Protein AF-A0A2R7Y3Z6-F1 (afdb_monomer)

pLDDT: mean 90.24, std 13.11, range [42.03, 98.06]

Radius of gyration: 12.18 Å; Cα contacts (8 Å, |Δi|>4): 83; chains: 1; bounding box: 28×40×25 Å

Mean predicted aligned error: 4.51 Å

Secondary structure (DSSP, 8-state):
---PPBHHHHHHHHHHHT-HHHHHHHHTT-S--EEEETTEE---TTPBP-TTPPEEEE------

InterPro domains:
  IPR012675 Beta-grasp domain superfamily [G3DSA:3.10.20.30] (1-64)
  IPR016155 Molybdopterin synthase/thiamin biosynthesis sulphur carrier, beta-grasp [SSF54285] (2-64)

Sequence (64 aa):
MGNGSTLRDLFEVIKAKINRRIGEGILEGRLFLYISVNDVGVNTLNYVLRDGDRVTITTPEMGG

Nearest PDB structures (foldseek):
  3rpf-assembly3_C  TM=6.883E-01  e=7.413E-03  Helicobacter pylori 26695
  6jbz-assembly1_D  TM=7.220E-01  e=3.996E-02  Mycobacterium tuberculosis
  6jc0-assembly1_A  TM=7.453E-01  e=9.898E-02  Mycolicibacterium smegmatis MC2 155
  5xyu-assembly1_D  TM=6.415E-01  e=3.859E-01  Mycolicibacterium smegmatis MC2 155
  4bts-assembly1_AW  TM=6.496E-01  e=2.696E+00  Tetrahymena thermophila

Solvent-accessible surface area (backbone atoms only — not comparable to full-atom values): 3952 Å² total; per-residue (Å²): 132,86,90,58,56,26,49,47,55,52,35,54,48,34,23,74,76,75,39,48,69,61,20,48,26,46,79,72,68,75,44,82,60,45,37,25,51,72,87,43,79,53,94,56,52,79,45,68,54,58,94,87,66,49,77,48,77,42,75,66,81,76,80,131

Organism: NCBI:txid1973259

Structure (mmCIF, N/CA/C/O backbone):
data_AF-A0A2R7Y3Z6-F1
#
_entry.id   AF-A0A2R7Y3Z6-F1
#
loop_
_atom_site.group_PDB
_atom_site.id
_atom_site.type_symbol
_atom_site.label_atom_id
_atom_site.label_alt_id
_atom_site.label_comp_id
_atom_site.label_asym_id
_atom_site.label_entity_id
_atom_site.label_seq_id
_atom_site.pdbx_PDB_ins_code
_atom_site.Cartn_x
_atom_site.Cartn_y
_atom_site.Cartn_z
_atom_site.occupancy
_atom_site.B_iso_or_equiv
_atom_site.auth_seq_id
_atom_site.auth_comp_id
_atom_site.auth_asym_id
_atom_site.a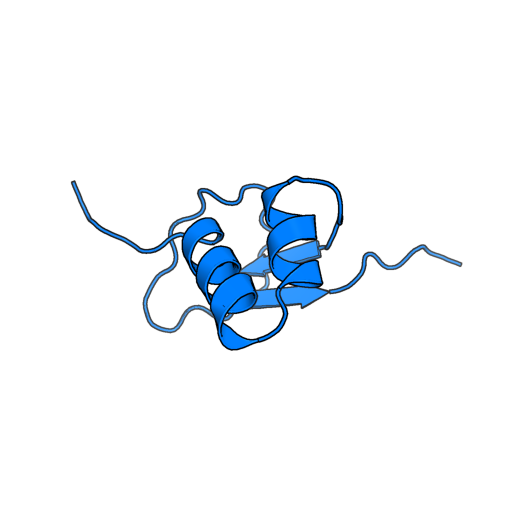uth_atom_id
_atom_site.pdbx_PDB_model_num
ATOM 1 N N . MET A 1 1 ? -4.803 21.443 -3.500 1.00 42.03 1 MET A N 1
ATOM 2 C CA . MET A 1 1 ? -3.732 20.439 -3.692 1.00 42.03 1 MET A CA 1
ATOM 3 C C . MET A 1 1 ? -4.373 19.087 -3.433 1.00 42.03 1 MET A C 1
ATOM 5 O O . MET A 1 1 ? -5.036 18.966 -2.417 1.00 42.03 1 MET A O 1
ATOM 9 N N . GLY A 1 2 ? -4.369 18.178 -4.410 1.00 45.22 2 GLY A N 1
ATOM 10 C CA . GLY A 1 2 ? -5.275 17.020 -4.438 1.00 45.22 2 GLY A CA 1
ATOM 11 C C . GLY A 1 2 ? -5.077 16.042 -3.275 1.00 45.22 2 GLY A C 1
ATOM 12 O O . GLY A 1 2 ? -3.967 15.569 -3.058 1.00 45.22 2 GLY A O 1
ATOM 13 N N . ASN A 1 3 ? -6.172 15.743 -2.571 1.00 61.47 3 ASN A N 1
ATOM 14 C CA . ASN A 1 3 ? -6.298 14.789 -1.464 1.00 61.47 3 ASN A CA 1
ATOM 15 C C . ASN A 1 3 ? -6.271 13.328 -1.964 1.00 61.47 3 ASN A C 1
ATOM 17 O O . ASN A 1 3 ? -7.262 12.614 -1.836 1.00 61.47 3 ASN A O 1
ATOM 21 N N . GLY A 1 4 ? -5.191 12.897 -2.614 1.00 76.62 4 GLY A N 1
ATOM 22 C CA . GLY A 1 4 ? -5.036 11.490 -3.002 1.00 76.62 4 GLY A CA 1
ATOM 23 C C . GLY A 1 4 ? -4.593 10.636 -1.812 1.00 76.62 4 GLY A C 1
ATOM 24 O O . GLY A 1 4 ? -3.734 11.070 -1.046 1.00 76.62 4 GLY A O 1
ATOM 25 N N . SER A 1 5 ? -5.159 9.437 -1.653 1.00 91.06 5 SER A N 1
ATOM 26 C CA . SER A 1 5 ? -4.691 8.473 -0.650 1.00 91.06 5 SER A CA 1
ATOM 27 C C . SER A 1 5 ? -3.320 7.926 -1.031 1.00 91.06 5 SER A C 1
ATOM 29 O O . SER A 1 5 ? -3.024 7.707 -2.201 1.00 91.06 5 SER A O 1
ATOM 31 N N . THR A 1 6 ? -2.472 7.696 -0.042 1.00 96.75 6 THR A N 1
ATOM 32 C CA . THR A 1 6 ? -1.103 7.210 -0.221 1.00 96.75 6 THR A CA 1
ATOM 33 C C . THR A 1 6 ? -0.970 5.730 0.131 1.00 96.75 6 THR A C 1
ATOM 35 O O . THR A 1 6 ? -1.846 5.140 0.768 1.00 96.75 6 THR A O 1
ATOM 38 N N . LEU A 1 7 ? 0.168 5.119 -0.216 1.00 96.44 7 LEU A N 1
ATOM 39 C CA . LEU A 1 7 ? 0.534 3.799 0.315 1.00 96.44 7 LEU A CA 1
ATOM 40 C C . LEU A 1 7 ? 0.547 3.786 1.852 1.00 96.44 7 LEU A C 1
ATOM 42 O O . LEU A 1 7 ? 0.153 2.792 2.456 1.00 96.44 7 LEU A O 1
ATOM 46 N N . ARG A 1 8 ? 0.951 4.885 2.502 1.00 96.69 8 ARG A N 1
ATOM 47 C CA . ARG A 1 8 ? 0.881 5.015 3.962 1.00 96.69 8 ARG A CA 1
ATOM 48 C C . ARG A 1 8 ? -0.550 4.838 4.470 1.00 96.69 8 ARG A C 1
ATOM 50 O O . ARG A 1 8 ? -0.760 4.064 5.400 1.00 96.69 8 ARG A O 1
ATOM 57 N N . ASP A 1 9 ? -1.517 5.497 3.838 1.00 97.00 9 ASP A N 1
ATOM 58 C CA . ASP A 1 9 ? -2.931 5.394 4.218 1.00 97.00 9 ASP A CA 1
ATOM 59 C C . ASP A 1 9 ? -3.458 3.965 4.034 1.00 97.00 9 ASP A C 1
ATOM 61 O O . ASP A 1 9 ? -4.173 3.446 4.893 1.00 97.00 9 ASP A O 1
ATOM 65 N N . LEU A 1 10 ? -3.037 3.279 2.965 1.00 95.94 10 LEU A N 1
ATOM 66 C CA . LEU A 1 10 ? -3.334 1.859 2.769 1.00 95.94 10 LEU A CA 1
ATOM 67 C C . LEU A 1 10 ? -2.810 1.004 3.936 1.00 95.94 10 LEU A C 1
ATOM 69 O O . LEU A 1 10 ? -3.540 0.155 4.450 1.00 95.94 10 LEU A O 1
ATOM 73 N N . PHE A 1 11 ? -1.578 1.231 4.398 1.00 96.56 11 PHE A N 1
ATOM 74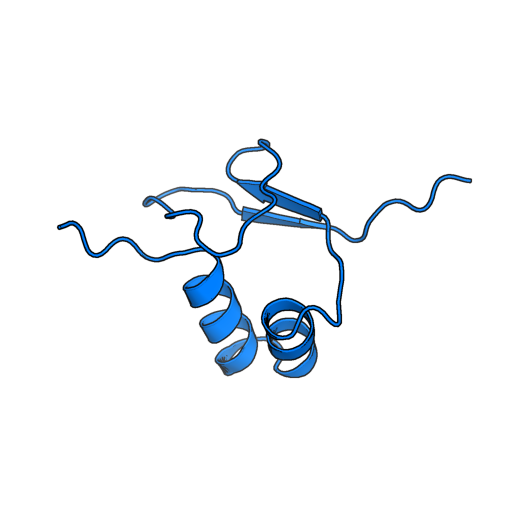 C CA . PHE A 1 11 ? -1.025 0.474 5.525 1.00 96.56 11 PHE A CA 1
ATOM 75 C C . PHE A 1 11 ? -1.672 0.810 6.871 1.00 96.56 11 PHE A C 1
ATOM 77 O O . PHE A 1 11 ? -1.797 -0.087 7.706 1.00 96.56 11 PHE A O 1
ATOM 84 N N . GLU A 1 12 ? -2.162 2.035 7.074 1.00 97.88 12 GLU A N 1
ATOM 85 C CA . GLU A 1 12 ? -3.002 2.360 8.238 1.00 97.88 12 GLU A CA 1
ATOM 86 C C . GLU A 1 12 ? -4.327 1.577 8.200 1.00 97.88 12 GLU A C 1
ATOM 88 O O . GLU A 1 12 ? -4.769 1.037 9.218 1.00 97.88 12 GLU A O 1
ATOM 93 N N . VAL A 1 13 ? -4.934 1.408 7.018 1.00 97.06 13 VAL A N 1
ATOM 94 C CA . VAL A 1 13 ? -6.131 0.565 6.859 1.00 97.06 13 VAL A CA 1
ATOM 95 C C . VAL A 1 13 ? -5.814 -0.911 7.109 1.00 97.06 13 VAL A C 1
ATOM 97 O O . VAL A 1 13 ? -6.561 -1.576 7.829 1.00 97.06 13 VAL A O 1
ATOM 100 N N . ILE A 1 14 ? -4.705 -1.432 6.574 1.00 96.38 14 ILE A N 1
ATOM 101 C CA . ILE A 1 14 ? -4.257 -2.813 6.824 1.00 96.38 14 ILE A CA 1
ATOM 102 C C . ILE A 1 14 ? -4.034 -3.033 8.323 1.00 96.38 14 ILE A C 1
ATOM 104 O O . ILE A 1 14 ? -4.523 -4.023 8.869 1.00 96.38 14 ILE A O 1
ATOM 108 N N . LYS A 1 15 ? -3.361 -2.098 9.003 1.00 97.12 15 LYS A N 1
A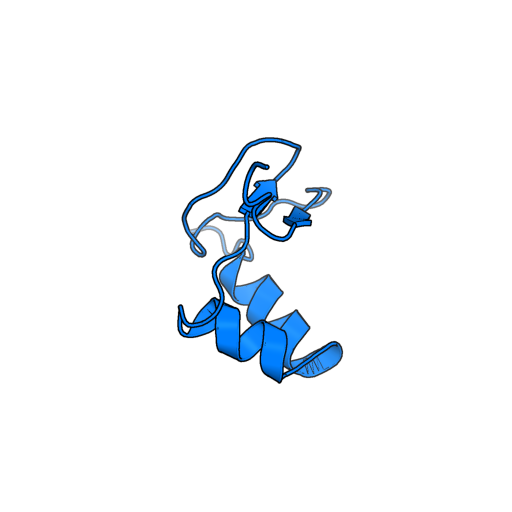TOM 109 C CA . LYS A 1 15 ? -3.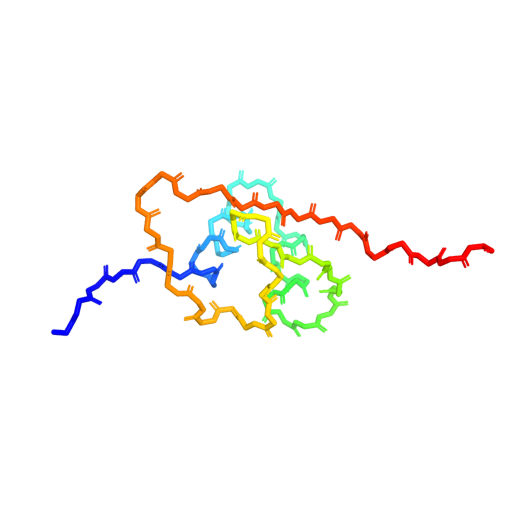147 -2.126 10.456 1.00 97.12 15 LYS A CA 1
ATOM 110 C C . LYS A 1 15 ? -4.468 -2.201 11.219 1.00 97.12 15 LYS A C 1
ATOM 112 O O . LYS A 1 15 ? -4.593 -3.004 12.141 1.00 97.12 15 LYS A O 1
ATOM 117 N N . ALA A 1 16 ? -5.436 -1.365 10.848 1.00 97.94 16 ALA A N 1
ATOM 118 C CA . ALA A 1 16 ? -6.702 -1.241 11.562 1.00 97.94 16 ALA A CA 1
ATOM 119 C C . ALA A 1 16 ? -7.681 -2.391 11.285 1.00 97.94 16 ALA A C 1
ATOM 121 O O . ALA A 1 16 ? -8.437 -2.770 12.177 1.00 97.94 16 ALA A O 1
ATOM 122 N N . LYS A 1 17 ? -7.702 -2.925 10.056 1.00 98.06 17 LYS A N 1
ATOM 123 C CA . LYS A 1 17 ? -8.772 -3.825 9.591 1.00 98.06 17 LYS A CA 1
ATOM 124 C C . LYS A 1 17 ? -8.330 -5.245 9.265 1.00 98.06 17 LYS A C 1
ATOM 126 O O . LYS A 1 17 ? -9.175 -6.133 9.266 1.00 98.06 17 LYS A O 1
ATOM 131 N N . ILE A 1 18 ? -7.055 -5.464 8.948 1.00 95.62 18 ILE A N 1
ATOM 132 C CA . ILE A 1 18 ? -6.574 -6.757 8.441 1.00 95.62 18 ILE A CA 1
ATOM 133 C C . ILE A 1 18 ? -5.594 -7.391 9.425 1.00 95.62 18 ILE A C 1
ATOM 135 O O . ILE A 1 18 ? -5.848 -8.469 9.954 1.00 95.62 18 ILE A O 1
ATOM 139 N N . ASN A 1 19 ? -4.459 -6.738 9.680 1.00 95.38 19 ASN A N 1
ATOM 140 C CA . ASN A 1 19 ? -3.435 -7.244 10.583 1.00 95.38 19 ASN A CA 1
ATOM 141 C C . ASN A 1 19 ? -2.601 -6.098 11.162 1.00 95.38 19 ASN A C 1
ATOM 143 O O . ASN A 1 19 ? -1.747 -5.515 10.487 1.00 95.38 19 ASN A O 1
ATOM 147 N N . ARG A 1 20 ? -2.806 -5.841 12.456 1.00 96.38 20 ARG A N 1
ATOM 148 C CA . ARG A 1 20 ? -2.100 -4.802 13.208 1.00 96.38 20 ARG A CA 1
ATOM 149 C C . ARG A 1 20 ? -0.581 -4.940 13.130 1.00 96.38 20 ARG A C 1
ATOM 151 O O . ARG A 1 20 ? 0.096 -3.954 12.869 1.00 96.38 20 ARG A O 1
ATOM 158 N N . ARG A 1 21 ? -0.049 -6.153 13.313 1.00 94.56 21 ARG A N 1
ATOM 159 C CA . ARG A 1 21 ? 1.400 -6.406 13.369 1.00 94.56 21 ARG A CA 1
ATOM 160 C C . ARG A 1 21 ? 2.081 -6.152 12.026 1.00 94.56 21 ARG A C 1
ATOM 162 O O . ARG A 1 21 ? 3.181 -5.612 12.010 1.00 94.56 21 ARG A O 1
ATOM 169 N N . ILE A 1 22 ? 1.438 -6.533 10.920 1.00 92.31 22 ILE A N 1
ATOM 170 C CA . ILE A 1 22 ? 1.963 -6.275 9.571 1.00 92.31 22 ILE A CA 1
ATOM 171 C C . ILE A 1 22 ? 1.951 -4.774 9.288 1.00 92.31 22 ILE A C 1
ATOM 173 O O . ILE A 1 22 ? 2.982 -4.219 8.918 1.00 92.31 22 ILE A O 1
ATOM 177 N N . GLY A 1 23 ? 0.811 -4.114 9.507 1.00 95.69 23 GLY A N 1
ATOM 178 C CA . GLY A 1 23 ? 0.689 -2.681 9.257 1.00 95.69 23 GLY A CA 1
ATOM 179 C C . GLY A 1 23 ? 1.657 -1.849 10.107 1.00 95.69 23 GLY A C 1
ATOM 180 O O . GLY A 1 23 ? 2.393 -1.037 9.557 1.00 95.69 23 GLY A O 1
ATOM 181 N N . GLU A 1 24 ? 1.737 -2.099 11.421 1.00 96.69 24 GLU A N 1
ATOM 182 C CA . GLU A 1 24 ? 2.721 -1.448 12.307 1.00 96.69 24 GLU A CA 1
ATOM 183 C C . GLU A 1 24 ? 4.156 -1.732 11.868 1.00 96.69 24 GLU A C 1
ATOM 185 O O . GLU A 1 24 ? 4.955 -0.808 11.755 1.00 96.69 24 GLU A O 1
ATOM 190 N N . GLY A 1 25 ? 4.484 -2.992 11.568 1.00 95.62 25 GLY A N 1
ATOM 191 C CA . GLY A 1 25 ? 5.835 -3.361 11.163 1.00 95.62 25 GLY A CA 1
ATOM 192 C C . GLY A 1 25 ? 6.301 -2.627 9.904 1.00 95.62 25 GLY A C 1
ATOM 193 O O . GLY A 1 25 ? 7.446 -2.192 9.856 1.00 95.62 25 GLY A O 1
ATOM 194 N N . ILE A 1 26 ? 5.426 -2.442 8.914 1.00 94.38 26 ILE A N 1
ATOM 195 C CA . ILE A 1 26 ? 5.756 -1.708 7.682 1.00 94.38 26 ILE A CA 1
ATOM 196 C C . ILE A 1 26 ? 5.838 -0.200 7.948 1.00 94.38 26 ILE A C 1
ATOM 198 O O . ILE A 1 26 ? 6.808 0.442 7.552 1.00 94.38 26 ILE A O 1
ATOM 202 N N . LEU A 1 27 ? 4.852 0.372 8.650 1.00 95.75 27 LEU A N 1
ATOM 203 C CA . LEU A 1 27 ? 4.793 1.812 8.942 1.00 95.75 27 LEU A CA 1
ATOM 204 C C . LEU A 1 27 ? 5.963 2.299 9.810 1.00 95.75 27 LEU A C 1
ATOM 206 O O . LEU A 1 27 ? 6.388 3.446 9.671 1.00 95.75 27 LEU A O 1
ATOM 210 N N . GLU A 1 28 ? 6.470 1.441 10.694 1.00 95.81 28 GLU A N 1
ATOM 211 C CA . GLU A 1 28 ? 7.609 1.714 11.578 1.00 95.81 28 GLU A CA 1
ATOM 212 C C . GLU A 1 28 ? 8.961 1.322 10.958 1.00 95.81 28 GLU A C 1
ATOM 214 O O . GLU A 1 28 ? 9.997 1.496 11.596 1.00 95.81 28 GLU A O 1
ATOM 219 N N . GLY A 1 29 ? 8.977 0.766 9.740 1.00 91.12 29 GLY A N 1
ATOM 220 C CA . GLY A 1 29 ? 10.207 0.329 9.071 1.00 91.12 29 GLY A CA 1
ATOM 221 C C . GLY A 1 29 ? 10.872 -0.904 9.699 1.00 91.12 29 GLY A C 1
ATOM 222 O O . GLY A 1 29 ? 12.060 -1.132 9.493 1.00 91.12 29 GLY A O 1
ATOM 223 N N . ARG A 1 30 ? 10.128 -1.705 10.473 1.00 93.31 30 ARG A N 1
ATOM 224 C CA . ARG A 1 30 ? 10.600 -2.971 11.068 1.00 93.31 30 ARG A CA 1
ATOM 225 C C . ARG A 1 30 ? 10.426 -4.176 10.143 1.00 93.31 30 ARG A C 1
ATOM 227 O O . ARG A 1 30 ? 11.120 -5.175 10.312 1.00 93.31 30 ARG A O 1
ATOM 234 N N . LEU A 1 31 ? 9.481 -4.112 9.206 1.00 91.06 31 LEU A N 1
ATOM 235 C CA . LEU A 1 31 ? 9.244 -5.133 8.188 1.00 91.06 31 LEU A CA 1
ATOM 236 C C . LEU A 1 31 ? 9.588 -4.572 6.812 1.00 91.06 31 LEU A C 1
ATOM 238 O O . LEU A 1 31 ? 8.974 -3.609 6.357 1.00 91.06 31 LEU A O 1
ATOM 242 N N . PHE A 1 32 ? 10.537 -5.222 6.144 1.00 86.62 32 PHE A N 1
ATOM 243 C CA . PHE A 1 32 ? 10.938 -4.898 4.781 1.00 86.62 32 PHE A CA 1
ATOM 244 C C . PHE A 1 32 ? 10.249 -5.858 3.815 1.00 86.62 32 PHE A C 1
ATOM 246 O O . PHE A 1 32 ? 10.484 -7.065 3.851 1.00 86.62 32 PHE A O 1
ATOM 253 N N . LEU A 1 33 ? 9.381 -5.312 2.969 1.00 89.44 33 LEU A N 1
ATOM 254 C CA . LEU A 1 33 ? 8.665 -6.032 1.920 1.00 89.44 33 LEU A CA 1
ATOM 255 C C . LEU A 1 33 ? 8.916 -5.334 0.588 1.00 89.44 33 LEU A C 1
ATOM 257 O O . LEU A 1 33 ? 9.138 -4.122 0.550 1.00 89.44 33 LEU A O 1
ATOM 261 N N . TYR A 1 34 ? 8.861 -6.095 -0.498 1.00 92.31 34 TYR A N 1
ATOM 262 C CA . TYR A 1 34 ? 8.805 -5.507 -1.824 1.00 92.31 34 TYR A CA 1
ATOM 263 C C . TYR A 1 34 ? 7.370 -5.051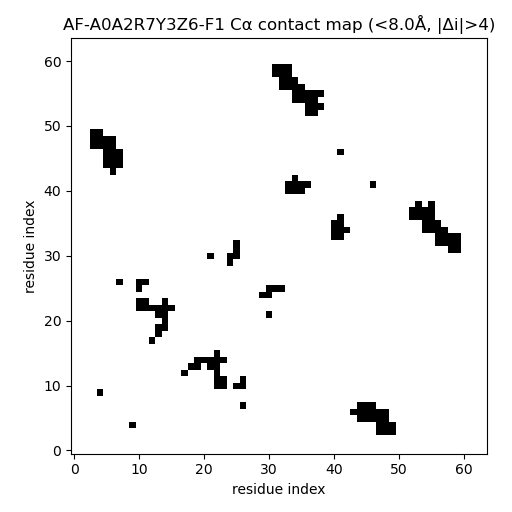 -2.093 1.00 92.31 34 TYR A C 1
ATOM 265 O O . TYR A 1 34 ? 6.420 -5.818 -1.917 1.00 92.31 34 TYR A O 1
ATOM 273 N N . ILE A 1 35 ? 7.215 -3.787 -2.482 1.00 94.62 35 ILE A N 1
ATOM 274 C CA . ILE A 1 35 ? 5.921 -3.182 -2.792 1.00 94.62 35 ILE A CA 1
ATOM 275 C C . ILE A 1 35 ? 5.966 -2.723 -4.244 1.00 94.62 35 ILE A C 1
ATOM 277 O O . ILE A 1 35 ? 6.872 -1.982 -4.633 1.00 94.62 35 ILE A O 1
ATOM 281 N N . SER A 1 36 ? 4.979 -3.131 -5.035 1.00 96.44 36 SER A N 1
ATOM 282 C CA . SER A 1 36 ? 4.775 -2.621 -6.388 1.00 96.44 36 SER A CA 1
ATOM 283 C C . SER A 1 36 ? 3.366 -2.074 -6.572 1.00 96.44 36 SER A C 1
ATOM 285 O O . SER A 1 36 ? 2.401 -2.563 -5.978 1.00 96.44 36 SER A O 1
ATOM 287 N N . VAL A 1 37 ? 3.259 -1.038 -7.401 1.00 97.56 37 VAL A N 1
ATOM 288 C CA . VAL A 1 37 ? 1.994 -0.457 -7.853 1.00 97.56 37 VAL A CA 1
ATOM 289 C C . VAL A 1 37 ? 1.937 -0.615 -9.364 1.00 97.56 37 VAL A C 1
ATOM 291 O O . VAL A 1 37 ? 2.807 -0.100 -10.063 1.00 97.56 37 VAL A O 1
ATOM 294 N N . ASN A 1 38 ? 0.947 -1.358 -9.862 1.00 97.31 38 ASN A N 1
ATOM 295 C CA . ASN A 1 38 ? 0.823 -1.713 -11.282 1.00 97.31 38 ASN A CA 1
ATOM 296 C C . ASN A 1 38 ? 2.142 -2.276 -11.851 1.00 97.31 38 ASN A C 1
ATOM 298 O O . ASN A 1 38 ? 2.642 -1.817 -12.874 1.00 97.31 38 ASN A O 1
ATOM 302 N N . ASP A 1 39 ? 2.731 -3.227 -11.120 1.00 96.38 39 ASP A N 1
ATOM 303 C CA . ASP A 1 39 ? 3.987 -3.920 -11.444 1.00 96.38 39 ASP A CA 1
ATOM 304 C C . ASP A 1 39 ? 5.253 -3.039 -11.465 1.00 96.38 39 ASP A C 1
ATOM 306 O O . ASP A 1 39 ? 6.348 -3.520 -11.756 1.00 96.38 39 ASP A O 1
ATOM 310 N N . VAL A 1 40 ? 5.146 -1.769 -11.058 1.00 96.00 40 VAL A N 1
ATOM 311 C CA . VAL A 1 40 ? 6.290 -0.871 -10.863 1.00 96.00 40 VAL A CA 1
ATOM 312 C C . VAL A 1 40 ? 6.676 -0.842 -9.388 1.00 96.00 40 VAL A C 1
ATOM 314 O O . VAL A 1 40 ? 5.864 -0.494 -8.532 1.00 96.00 40 VAL A O 1
ATOM 317 N N . GLY A 1 41 ? 7.924 -1.203 -9.080 1.00 95.00 41 GLY A N 1
ATOM 318 C CA . GLY A 1 41 ? 8.454 -1.174 -7.715 1.00 95.00 41 GLY A CA 1
ATOM 319 C C . GLY A 1 41 ? 8.453 0.235 -7.118 1.00 95.00 41 GLY A C 1
ATOM 320 O O . GLY A 1 41 ? 8.907 1.188 -7.751 1.00 95.00 41 GLY A O 1
ATOM 321 N N . VAL A 1 42 ? 7.971 0.356 -5.881 1.00 94.94 42 VAL A N 1
ATOM 322 C CA . VAL A 1 42 ? 7.881 1.619 -5.143 1.00 94.94 42 VAL A CA 1
ATOM 323 C C . VAL A 1 42 ? 8.671 1.516 -3.844 1.00 94.94 42 VAL A C 1
ATOM 325 O O . VAL A 1 42 ? 8.521 0.576 -3.071 1.00 94.94 42 VAL A O 1
ATOM 328 N N . ASN A 1 43 ? 9.504 2.520 -3.584 1.00 91.00 43 ASN A N 1
ATOM 329 C CA . ASN A 1 43 ? 10.398 2.580 -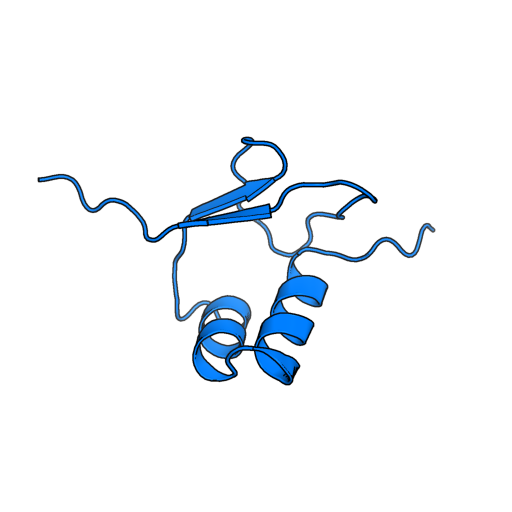2.426 1.00 91.00 43 ASN A CA 1
ATOM 330 C C . ASN A 1 43 ? 9.965 3.607 -1.363 1.00 91.00 43 ASN A C 1
ATOM 332 O O . ASN A 1 43 ? 10.703 3.853 -0.412 1.00 91.00 43 ASN A O 1
ATOM 336 N N . THR A 1 44 ? 8.795 4.232 -1.519 1.00 93.19 44 THR A N 1
ATOM 337 C CA . THR A 1 44 ? 8.287 5.256 -0.600 1.00 93.19 44 THR A CA 1
ATOM 338 C C . THR A 1 44 ? 6.812 5.055 -0.280 1.00 93.19 44 THR A C 1
ATOM 340 O O . THR A 1 44 ? 5.987 4.865 -1.170 1.00 93.19 44 THR A O 1
ATOM 343 N N . LEU A 1 45 ? 6.458 5.166 1.002 1.00 94.69 45 LEU A N 1
ATOM 344 C CA . LEU A 1 45 ? 5.062 5.110 1.449 1.00 94.69 45 LEU A CA 1
ATOM 345 C C . LEU A 1 45 ? 4.268 6.380 1.096 1.00 94.69 45 LEU A C 1
ATOM 347 O O . LEU A 1 45 ? 3.044 6.375 1.186 1.00 94.69 45 LEU A O 1
ATOM 351 N N . ASN A 1 46 ? 4.939 7.448 0.654 1.00 95.88 46 ASN A N 1
ATOM 352 C CA . ASN A 1 46 ? 4.289 8.690 0.222 1.00 95.88 46 ASN A CA 1
ATOM 353 C C . ASN A 1 46 ? 3.804 8.635 -1.237 1.00 95.88 46 ASN A C 1
ATOM 355 O O . ASN A 1 46 ? 3.338 9.642 -1.76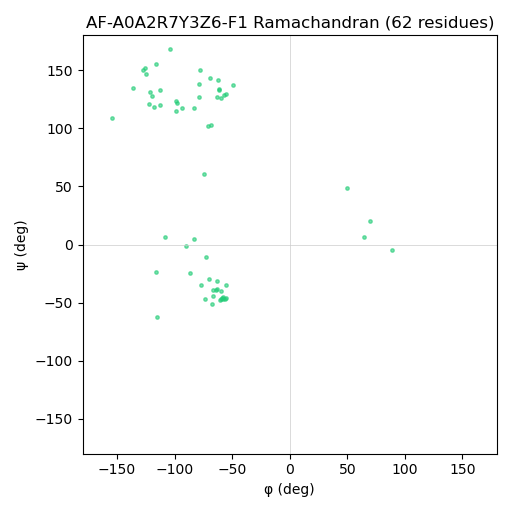7 1.00 95.88 46 ASN A O 1
ATOM 359 N N . TYR A 1 47 ? 3.933 7.486 -1.907 1.00 95.75 47 TYR A N 1
ATOM 360 C CA . TYR A 1 47 ? 3.369 7.290 -3.238 1.00 95.75 47 TYR A CA 1
ATOM 361 C C . TYR A 1 47 ? 1.850 7.476 -3.193 1.00 95.75 47 TYR A C 1
ATOM 363 O O . TYR A 1 47 ? 1.171 6.825 -2.397 1.00 95.75 47 TYR A O 1
ATOM 371 N N . VAL A 1 48 ? 1.335 8.361 -4.047 1.00 96.56 48 VAL A N 1
ATOM 372 C CA . VAL A 1 48 ? -0.095 8.665 -4.161 1.00 96.56 48 VAL A CA 1
ATOM 373 C C . VAL A 1 48 ? -0.757 7.624 -5.059 1.00 96.56 48 VAL A C 1
ATOM 375 O O . VAL A 1 48 ? -0.427 7.532 -6.240 1.00 96.56 48 VAL A O 1
ATOM 378 N N . LEU A 1 49 ? -1.692 6.867 -4.492 1.00 95.62 49 LEU A N 1
ATOM 379 C CA . LEU A 1 49 ? -2.508 5.883 -5.191 1.00 95.62 49 LEU A CA 1
ATOM 380 C C . LEU A 1 49 ? -3.625 6.567 -5.979 1.00 95.62 49 LEU A C 1
ATOM 382 O O . LEU A 1 49 ? -4.136 7.627 -5.604 1.00 95.62 49 LEU A O 1
ATOM 386 N N . ARG A 1 50 ? -4.015 5.924 -7.074 1.00 95.12 50 ARG 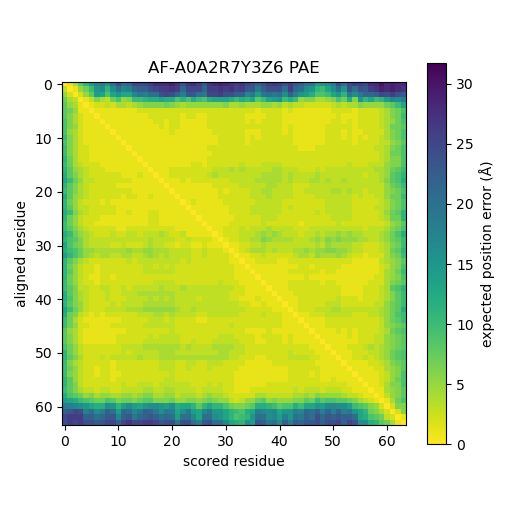A N 1
ATOM 387 C CA . ARG A 1 50 ? -5.144 6.300 -7.920 1.00 95.12 50 ARG A CA 1
ATOM 388 C C . ARG A 1 50 ? -6.201 5.207 -7.895 1.00 95.12 50 ARG A C 1
ATOM 390 O O . ARG A 1 50 ? -5.909 4.037 -7.652 1.00 95.12 50 ARG A O 1
ATOM 397 N N . ASP A 1 51 ? -7.436 5.595 -8.180 1.00 94.62 51 ASP A N 1
ATOM 398 C CA . ASP A 1 51 ? -8.531 4.640 -8.303 1.00 94.62 51 ASP A CA 1
ATOM 399 C C . ASP A 1 51 ? -8.206 3.592 -9.376 1.00 94.62 51 ASP A C 1
ATOM 401 O O . ASP A 1 51 ? -7.833 3.926 -10.501 1.00 94.62 51 ASP A O 1
ATOM 405 N N . GLY A 1 52 ? -8.347 2.317 -9.008 1.00 94.75 52 GLY A N 1
ATOM 406 C CA . GLY A 1 52 ? -8.027 1.178 -9.869 1.00 94.75 52 GLY A CA 1
ATOM 407 C C . GLY A 1 52 ? -6.578 0.690 -9.792 1.00 94.75 52 GLY A C 1
ATOM 408 O O . GLY A 1 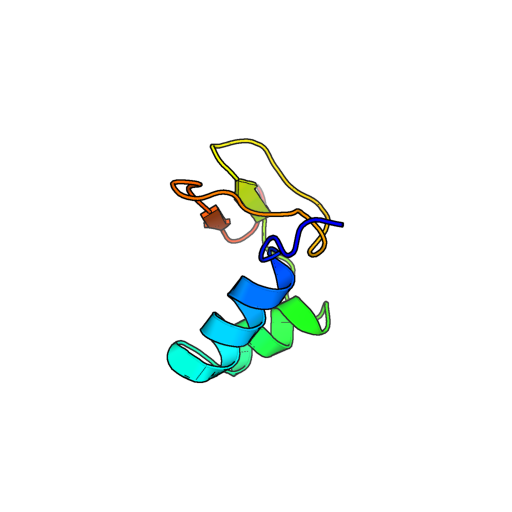52 ? -6.282 -0.344 -10.390 1.00 94.75 52 GLY A O 1
ATOM 409 N N . ASP A 1 53 ? -5.693 1.361 -9.045 1.00 96.31 53 ASP A N 1
ATOM 410 C CA . ASP A 1 53 ? -4.323 0.883 -8.852 1.00 96.31 53 ASP A CA 1
ATOM 411 C C . ASP A 1 53 ? -4.293 -0.486 -8.164 1.00 96.31 53 ASP A C 1
ATOM 413 O O . ASP A 1 53 ? -4.938 -0.727 -7.137 1.00 96.31 53 ASP A O 1
ATOM 417 N N . ARG A 1 54 ? -3.469 -1.383 -8.707 1.00 96.94 54 ARG A N 1
ATOM 418 C CA . ARG A 1 54 ? -3.163 -2.670 -8.091 1.00 96.94 54 ARG A CA 1
ATOM 419 C C . ARG A 1 54 ? -1.897 -2.549 -7.258 1.00 96.94 54 ARG A C 1
ATOM 421 O O . ARG A 1 54 ? -0.814 -2.346 -7.802 1.00 96.94 54 ARG A O 1
ATOM 428 N N . VAL A 1 55 ? -2.028 -2.766 -5.952 1.00 96.75 55 VAL A N 1
ATOM 429 C CA . VAL A 1 55 ? -0.887 -2.854 -5.033 1.00 96.75 55 VAL A CA 1
ATOM 430 C C . VAL A 1 55 ? -0.559 -4.317 -4.761 1.00 96.75 55 VAL A C 1
ATOM 432 O O . VAL A 1 55 ? -1.413 -5.073 -4.297 1.00 96.75 55 VAL A O 1
ATOM 435 N N . THR A 1 56 ? 0.685 -4.709 -5.024 1.00 95.81 56 THR A N 1
ATOM 436 C CA . THR A 1 56 ? 1.208 -6.039 -4.696 1.00 95.81 56 THR A CA 1
ATOM 437 C C . THR A 1 56 ? 2.275 -5.899 -3.617 1.00 95.81 56 THR A C 1
ATOM 439 O O . THR A 1 56 ? 3.159 -5.050 -3.709 1.00 95.81 56 THR A O 1
ATOM 442 N N . ILE A 1 57 ? 2.181 -6.735 -2.583 1.00 93.31 57 ILE A N 1
ATOM 443 C CA . ILE A 1 57 ? 3.140 -6.792 -1.480 1.00 93.31 57 ILE A CA 1
ATOM 444 C C . ILE A 1 57 ? 3.686 -8.214 -1.435 1.00 93.31 57 ILE A C 1
ATOM 446 O O . ILE A 1 57 ? 2.917 -9.161 -1.261 1.00 93.31 57 ILE A O 1
ATOM 450 N N . THR A 1 58 ? 4.997 -8.367 -1.571 1.00 91.69 58 THR A N 1
ATOM 451 C CA . THR A 1 58 ? 5.666 -9.667 -1.488 1.00 91.69 58 THR A CA 1
ATOM 452 C C . THR A 1 58 ? 6.808 -9.621 -0.486 1.00 91.69 58 THR A C 1
ATOM 454 O O . THR A 1 58 ? 7.433 -8.585 -0.243 1.00 91.69 58 THR A O 1
ATOM 457 N N . THR A 1 59 ? 7.083 -10.762 0.140 1.00 88.44 59 THR A N 1
ATOM 458 C CA . THR A 1 59 ? 8.340 -10.929 0.867 1.00 88.44 59 THR A CA 1
ATOM 459 C C . THR A 1 59 ? 9.494 -10.814 -0.125 1.00 88.44 59 THR A C 1
ATOM 461 O O . THR A 1 59 ? 9.362 -11.332 -1.236 1.00 88.44 59 THR A O 1
ATOM 464 N N . PRO A 1 60 ? 10.616 -10.175 0.242 1.00 82.75 60 PRO A N 1
ATOM 465 C CA . PRO A 1 60 ? 11.806 -10.216 -0.590 1.00 82.75 60 PRO A CA 1
ATOM 466 C C . PRO A 1 60 ? 12.178 -11.679 -0.829 1.00 82.75 60 PRO A C 1
ATOM 468 O O . PRO A 1 60 ? 12.251 -12.461 0.122 1.00 82.75 60 PRO A O 1
ATOM 471 N N . GLU A 1 61 ? 12.394 -12.057 -2.084 1.00 79.69 61 GLU A N 1
ATOM 472 C CA . GLU A 1 61 ? 13.013 -13.341 -2.376 1.00 79.69 61 GLU A CA 1
ATOM 473 C C . GLU A 1 61 ? 14.467 -13.244 -1.909 1.00 79.69 61 GLU A C 1
ATOM 475 O O . GLU A 1 61 ? 15.298 -12.573 -2.521 1.00 79.69 61 GLU A O 1
ATOM 480 N N . MET A 1 62 ? 14.771 -13.850 -0.759 1.00 64.00 62 MET A N 1
ATOM 481 C CA . MET A 1 62 ? 16.157 -14.125 -0.403 1.00 64.00 62 MET A CA 1
ATOM 482 C C . MET A 1 62 ? 16.609 -15.240 -1.339 1.00 64.00 62 MET A C 1
ATOM 484 O O . MET A 1 62 ? 16.192 -16.384 -1.170 1.00 64.00 62 MET A O 1
ATOM 488 N N . GLY A 1 63 ? 17.367 -14.872 -2.373 1.00 58.94 63 GLY A N 1
ATOM 489 C CA . GLY A 1 63 ? 17.902 -15.815 -3.351 1.00 58.94 63 GLY A CA 1
ATOM 490 C C . GLY A 1 63 ? 18.594 -16.998 -2.671 1.00 58.94 63 GLY A C 1
ATOM 491 O O . GLY A 1 63 ? 19.307 -16.816 -1.680 1.00 58.94 63 GLY A O 1
ATOM 492 N N . GLY A 1 64 ? 18.333 -18.194 -3.197 1.00 42.78 64 GLY A N 1
ATOM 493 C CA . GLY A 1 64 ? 19.127 -19.398 -2.952 1.00 42.78 64 GLY A CA 1
ATOM 494 C C . GLY A 1 64 ? 20.252 -19.531 -3.963 1.00 42.78 64 GLY A C 1
ATOM 495 O O . GLY A 1 64 ? 20.103 -18.980 -5.078 1.00 42.78 64 GLY A O 1
#

Foldseek 3Di:
DDPFDWLLNVLVCCLVPPNVCRSCCVNVVVDDWFKDWPNHTDDDRRHGDDPPIDIDTGHPPPDD